Protein AF-A0A384JED6-F1 (afdb_monomer)

Sequence (117 aa):
MAMSSTTSTTSAAEPDTPYQVLLATYSSPNNEKFEHVHKLPTPPASDKVSERTAYLGALRKATGDMQERINKELTARMEEDKLREAESADGPKVHGGVIDEAKEEDNYGEEVVEEED

Nearest PDB structures (foldseek):
  6g13-assembly1_A  TM=3.950E-01  e=2.568E+00  Middle East respiratory syndrome-related coronavirus
  7egh-assembly1_A  TM=2.994E-01  e=1.522E+00  Homo sapiens
  7egi-assembly1_A  TM=2.994E-01  e=5.629E+00  Homo sapiens
  8wak-assembly1_A  TM=2.994E-01  e=5.629E+00  Homo sapiens

Structure (mmCIF, N/CA/C/O backbone):
data_AF-A0A384JED6-F1
#
_entry.id   AF-A0A384JED6-F1
#
loop_
_atom_site.group_PDB
_atom_site.id
_atom_site.type_symbol
_atom_site.label_atom_id
_atom_site.label_alt_id
_atom_site.label_comp_id
_atom_site.label_asym_id
_atom_site.label_entity_id
_atom_site.label_seq_id
_atom_site.pdbx_PDB_ins_code
_atom_site.Cartn_x
_atom_site.Cartn_y
_atom_site.Cartn_z
_atom_site.occupancy
_atom_site.B_iso_or_equiv
_atom_site.auth_seq_id
_atom_site.auth_comp_id
_atom_site.auth_asym_id
_atom_site.auth_atom_id
_atom_site.pdbx_PDB_model_num
ATOM 1 N N . MET A 1 1 ? -11.727 -42.638 -21.054 1.00 35.34 1 MET A N 1
ATOM 2 C CA . MET A 1 1 ? -10.469 -42.448 -20.295 1.00 35.34 1 MET A CA 1
ATOM 3 C C . MET A 1 1 ? -9.829 -41.176 -20.825 1.00 35.34 1 MET A C 1
ATOM 5 O O . MET A 1 1 ? -9.666 -41.108 -22.028 1.00 35.34 1 MET A O 1
ATOM 9 N N . ALA A 1 2 ? -9.524 -40.122 -20.082 1.00 37.44 2 ALA A N 1
ATOM 10 C CA . ALA A 1 2 ? -9.735 -39.765 -18.686 1.00 37.44 2 ALA A CA 1
ATOM 11 C C . ALA A 1 2 ? -9.886 -38.229 -18.654 1.00 37.44 2 ALA A C 1
ATOM 13 O O . ALA A 1 2 ? -9.285 -37.536 -19.472 1.00 37.44 2 ALA A O 1
ATOM 14 N N . MET A 1 3 ? -10.730 -37.722 -17.759 1.00 37.25 3 MET A N 1
ATOM 15 C CA . MET A 1 3 ? -10.967 -36.294 -17.551 1.00 37.25 3 MET A CA 1
ATOM 16 C C . MET A 1 3 ? -10.035 -35.857 -16.423 1.00 37.25 3 MET A C 1
ATOM 18 O O . MET A 1 3 ? -10.123 -36.417 -15.333 1.00 37.25 3 MET A O 1
ATOM 22 N N . SER A 1 4 ? -9.103 -34.941 -16.691 1.00 45.03 4 SER A N 1
ATOM 23 C CA . SER A 1 4 ? -8.170 -34.469 -15.664 1.00 45.03 4 SER A CA 1
ATOM 24 C C . SER A 1 4 ? -8.844 -33.413 -14.801 1.00 45.03 4 SER A C 1
ATOM 26 O O . SER A 1 4 ? -9.169 -32.315 -15.248 1.00 45.03 4 SER A O 1
ATOM 28 N N . SER A 1 5 ? -9.087 -33.832 -13.567 1.00 34.75 5 SER A N 1
ATOM 29 C CA . SER A 1 5 ? -9.809 -33.158 -12.505 1.00 34.75 5 SER A CA 1
ATOM 30 C C . SER A 1 5 ? -9.189 -31.829 -12.083 1.00 34.75 5 SER A C 1
ATOM 32 O O . SER A 1 5 ? -7.991 -31.725 -11.828 1.00 34.75 5 SER A O 1
ATOM 34 N N . THR A 1 6 ? -10.063 -30.843 -11.909 1.00 35.50 6 THR A N 1
ATOM 35 C CA . THR A 1 6 ? -9.866 -29.640 -11.103 1.00 35.50 6 THR A CA 1
ATOM 36 C C . THR A 1 6 ? -9.516 -30.028 -9.663 1.00 35.50 6 THR A C 1
ATOM 38 O O . THR A 1 6 ? -10.323 -30.652 -8.977 1.00 35.50 6 THR A O 1
ATOM 41 N N . THR A 1 7 ? -8.336 -29.652 -9.175 1.00 35.38 7 THR A N 1
ATOM 42 C CA . THR A 1 7 ? -8.024 -29.689 -7.741 1.00 35.38 7 THR A CA 1
ATOM 43 C C . THR A 1 7 ? -8.387 -28.348 -7.119 1.00 35.38 7 THR A C 1
ATOM 45 O O . THR A 1 7 ? -7.608 -27.397 -7.151 1.00 35.38 7 THR A O 1
ATOM 48 N N . SER A 1 8 ? -9.595 -28.277 -6.564 1.00 35.09 8 SER A N 1
ATOM 49 C CA . SER A 1 8 ? -9.975 -27.267 -5.581 1.00 35.09 8 SER A CA 1
ATOM 50 C C . SER A 1 8 ? -9.231 -27.552 -4.277 1.00 35.09 8 SER A C 1
ATOM 52 O O . SER A 1 8 ? -9.532 -28.522 -3.584 1.00 35.09 8 SER A O 1
ATOM 54 N N . THR A 1 9 ? -8.252 -26.715 -3.941 1.00 34.78 9 THR A N 1
ATOM 55 C CA . THR A 1 9 ? -7.652 -26.702 -2.605 1.00 34.78 9 THR A CA 1
ATOM 56 C C . THR A 1 9 ? -8.596 -25.961 -1.665 1.00 34.78 9 THR A C 1
ATOM 58 O O . THR A 1 9 ? -8.675 -24.735 -1.665 1.00 34.78 9 THR A O 1
ATOM 61 N N . THR A 1 10 ? -9.340 -26.739 -0.885 1.00 42.28 10 THR A N 1
ATOM 62 C CA . THR A 1 10 ? -10.130 -26.306 0.268 1.00 42.28 10 THR A CA 1
ATOM 63 C C . THR A 1 10 ? -9.203 -25.687 1.317 1.00 42.28 10 THR A C 1
ATOM 65 O O . THR A 1 10 ? -8.480 -26.408 2.001 1.00 42.28 10 THR A O 1
ATOM 68 N N . SER A 1 11 ? -9.221 -24.358 1.449 1.00 47.66 11 SER A N 1
ATOM 69 C CA . SER A 1 11 ? -8.675 -23.665 2.621 1.00 47.66 11 SER A CA 1
ATOM 70 C C . SER A 1 11 ? -9.777 -23.542 3.671 1.00 47.66 11 SER A C 1
ATOM 72 O O . SER A 1 11 ? -10.909 -23.179 3.350 1.00 47.66 11 SER A O 1
ATOM 74 N N . ALA A 1 12 ? -9.447 -23.923 4.901 1.00 42.00 12 ALA A N 1
ATOM 75 C CA . ALA A 1 12 ? -10.343 -24.017 6.042 1.00 42.00 12 ALA A CA 1
ATOM 76 C C . ALA A 1 12 ? -11.166 -22.734 6.258 1.00 42.00 12 ALA A C 1
ATOM 78 O O . ALA A 1 12 ? -10.645 -21.623 6.184 1.00 42.00 12 ALA A O 1
ATOM 79 N N . ALA A 1 13 ? -12.459 -22.914 6.534 1.00 46.50 13 ALA A N 1
ATOM 80 C CA . ALA A 1 13 ? -13.389 -21.842 6.856 1.00 46.50 13 ALA A CA 1
ATOM 81 C C . ALA A 1 13 ? -13.011 -21.200 8.201 1.00 46.50 13 ALA A C 1
ATOM 83 O O . ALA A 1 13 ? -13.327 -21.728 9.268 1.00 46.50 13 ALA A O 1
ATOM 84 N N . GLU A 1 14 ? -12.318 -20.065 8.142 1.00 54.91 14 GLU A N 1
ATOM 85 C CA . GLU A 1 14 ? -12.275 -19.108 9.246 1.00 54.91 14 GLU A CA 1
ATOM 86 C C . GLU A 1 14 ? -13.682 -18.517 9.457 1.00 54.91 14 GLU A C 1
ATOM 88 O O . GLU A 1 14 ? -14.453 -18.429 8.496 1.00 54.91 14 GLU A O 1
ATOM 93 N N . PRO A 1 15 ? -14.065 -18.135 10.691 1.00 51.31 15 PRO A N 1
ATOM 94 C CA . PRO A 1 15 ? -15.333 -17.455 10.916 1.00 51.31 15 PRO A CA 1
ATOM 95 C C . PRO A 1 15 ? -15.391 -16.205 10.033 1.00 51.31 15 PRO A C 1
ATOM 97 O O . PRO A 1 15 ? -14.490 -15.366 10.087 1.00 51.31 15 PRO A O 1
ATOM 100 N N . ASP A 1 16 ? -16.453 -16.107 9.232 1.00 63.81 16 ASP A N 1
ATOM 101 C CA . ASP A 1 16 ? -16.732 -15.016 8.295 1.00 63.81 16 ASP A CA 1
ATOM 102 C C . ASP A 1 16 ? -17.074 -13.743 9.088 1.00 63.81 16 ASP A C 1
ATOM 104 O O . ASP A 1 16 ? -18.222 -13.321 9.225 1.00 63.81 16 ASP A O 1
ATOM 108 N N . THR A 1 17 ? -16.065 -13.200 9.765 1.00 72.31 17 THR A N 1
ATOM 109 C CA . THR A 1 17 ? -16.174 -11.927 10.462 1.00 72.31 17 THR A CA 1
ATOM 110 C C . THR A 1 17 ? -16.177 -10.835 9.402 1.00 72.31 17 THR A C 1
ATOM 112 O O . THR A 1 17 ? -15.340 -10.865 8.495 1.00 72.31 17 THR A O 1
ATOM 115 N N . PRO A 1 18 ? -17.118 -9.878 9.475 1.00 82.19 18 PRO A N 1
ATOM 116 C CA . PRO A 1 18 ? -17.157 -8.801 8.507 1.00 82.19 18 PRO A CA 1
ATOM 117 C C . PRO A 1 18 ? -15.813 -8.062 8.533 1.00 82.19 18 PRO A C 1
ATOM 119 O O . PRO A 1 18 ? -15.159 -7.934 9.574 1.00 82.19 18 PRO A O 1
ATOM 122 N N . TYR A 1 19 ? -15.382 -7.608 7.363 1.00 88.94 19 TYR A N 1
ATOM 123 C CA . TYR A 1 19 ? -14.127 -6.894 7.188 1.00 88.94 19 TYR A CA 1
ATOM 124 C C . TYR A 1 19 ? -14.301 -5.799 6.144 1.00 88.94 19 TYR A C 1
ATOM 126 O O . TYR A 1 19 ? -15.142 -5.897 5.252 1.00 88.94 19 TYR A O 1
ATOM 134 N N . GLN A 1 20 ? -13.474 -4.766 6.247 1.00 91.25 20 GLN A N 1
ATOM 135 C CA . GLN A 1 20 ? -13.345 -3.744 5.217 1.00 91.25 20 GLN A CA 1
ATOM 136 C C . GLN A 1 20 ? -12.136 -4.042 4.342 1.00 91.25 20 GLN A C 1
ATOM 138 O O . GLN A 1 20 ? -11.196 -4.715 4.762 1.00 91.25 20 GLN A O 1
ATOM 143 N N . VAL A 1 21 ? -12.154 -3.531 3.117 1.00 93.88 21 VAL A N 1
ATOM 144 C CA . VAL A 1 21 ? -11.055 -3.711 2.172 1.00 93.88 21 VAL A CA 1
ATOM 145 C C . VAL A 1 21 ? -10.359 -2.380 1.945 1.00 93.88 21 VAL A C 1
ATOM 147 O O . VAL A 1 21 ? -10.992 -1.394 1.574 1.00 93.88 21 VAL A O 1
ATOM 150 N N . LEU A 1 22 ? -9.046 -2.378 2.145 1.00 94.88 22 LEU A N 1
ATOM 151 C CA . LEU A 1 22 ? -8.143 -1.383 1.589 1.00 94.88 22 LEU A CA 1
ATOM 152 C C . LEU A 1 22 ? -7.552 -1.975 0.307 1.00 94.88 22 LEU A C 1
ATOM 154 O O . LEU A 1 22 ? -6.961 -3.054 0.343 1.00 94.88 22 LEU A O 1
ATOM 158 N N . LEU A 1 23 ? -7.751 -1.288 -0.812 1.00 96.00 23 LEU A N 1
ATOM 159 C CA . LEU A 1 23 ? -7.396 -1.754 -2.149 1.00 96.00 23 LEU A CA 1
ATOM 160 C C . LEU A 1 23 ? -6.493 -0.727 -2.832 1.00 96.00 23 LEU A C 1
ATOM 162 O O . LEU A 1 23 ? -6.793 0.467 -2.809 1.00 96.00 23 LEU A O 1
ATOM 166 N N . ALA A 1 24 ? -5.441 -1.206 -3.487 1.00 96.50 24 ALA A N 1
ATOM 167 C CA . ALA A 1 24 ? -4.648 -0.430 -4.426 1.00 96.50 24 ALA A CA 1
ATOM 168 C C . ALA A 1 24 ? -4.502 -1.196 -5.740 1.00 96.50 24 ALA A C 1
ATOM 170 O O . ALA A 1 24 ? -4.146 -2.373 -5.739 1.00 96.50 24 ALA A O 1
ATOM 171 N N . THR A 1 25 ? -4.741 -0.513 -6.856 1.00 96.50 25 THR A N 1
ATOM 172 C CA . THR A 1 25 ? -4.593 -1.072 -8.201 1.00 96.50 25 THR A CA 1
ATOM 173 C C . THR A 1 25 ? -3.653 -0.193 -9.002 1.00 96.50 25 THR A C 1
ATOM 175 O O . THR A 1 25 ? -3.838 1.022 -9.076 1.00 96.50 25 THR A O 1
ATOM 178 N N . TYR A 1 26 ? -2.667 -0.818 -9.629 1.00 95.25 26 TYR A N 1
ATOM 179 C CA . TYR A 1 26 ? -1.735 -0.163 -10.529 1.00 95.25 26 TYR A CA 1
ATOM 180 C C . TYR A 1 26 ? -1.954 -0.627 -11.965 1.00 95.25 26 TYR A C 1
ATOM 182 O O . TYR A 1 26 ? -2.183 -1.807 -12.240 1.00 95.25 26 TYR A O 1
ATOM 190 N N . SER A 1 27 ? -1.837 0.319 -12.894 1.00 94.81 27 SER A N 1
ATOM 191 C CA . SER A 1 27 ? -1.897 0.063 -14.326 1.00 94.81 27 SER A CA 1
ATOM 192 C C . SER A 1 27 ? -0.886 0.939 -15.051 1.00 94.81 27 SER A C 1
ATOM 194 O O . SER A 1 27 ? -0.825 2.141 -14.807 1.00 94.81 27 SER A O 1
ATOM 196 N N . SER A 1 28 ? -0.151 0.343 -15.986 1.00 89.12 28 SER A N 1
ATOM 197 C CA . SER A 1 28 ? 0.777 1.027 -16.886 1.00 89.12 28 SER A CA 1
ATOM 198 C C . SER A 1 28 ? 0.612 0.487 -18.310 1.00 89.12 28 SER A C 1
ATOM 200 O O . SER A 1 28 ? 0.181 -0.657 -18.468 1.00 89.12 28 SER A O 1
ATOM 202 N N . PRO A 1 29 ? 0.914 1.282 -19.351 1.00 90.19 29 PRO A N 1
ATOM 203 C CA . PRO A 1 29 ? 0.960 0.789 -20.725 1.00 90.19 29 PRO A CA 1
ATOM 204 C C . PRO A 1 29 ? 2.083 -0.231 -20.961 1.00 90.19 29 PRO A C 1
ATOM 206 O O . PRO A 1 29 ? 1.924 -1.122 -21.789 1.00 90.19 29 PRO A O 1
ATOM 209 N N . ASN A 1 30 ? 3.192 -0.097 -20.227 1.00 83.94 30 ASN A N 1
ATOM 210 C CA . ASN A 1 30 ? 4.436 -0.826 -20.495 1.00 83.94 30 ASN A CA 1
ATOM 211 C C . ASN A 1 30 ? 4.758 -1.876 -19.423 1.00 83.94 30 ASN A C 1
ATOM 213 O O . ASN A 1 30 ? 5.541 -2.781 -19.683 1.00 83.94 30 ASN A O 1
ATOM 217 N N . ASN A 1 31 ? 4.147 -1.763 -18.239 1.00 86.00 31 ASN A N 1
ATOM 218 C CA . ASN A 1 31 ? 4.404 -2.637 -17.094 1.00 86.00 31 ASN A CA 1
ATOM 219 C C . ASN A 1 31 ? 3.137 -3.402 -16.691 1.00 86.00 31 ASN A C 1
ATOM 221 O O . ASN A 1 31 ? 2.028 -2.866 -16.769 1.00 86.00 31 ASN A O 1
ATOM 225 N N . GLU A 1 32 ? 3.299 -4.640 -16.211 1.00 90.31 32 GLU A N 1
ATOM 226 C CA . GLU A 1 32 ? 2.178 -5.508 -15.823 1.00 90.31 32 GLU A CA 1
ATOM 227 C C . GLU A 1 32 ? 1.301 -4.880 -14.733 1.00 90.31 32 GLU A C 1
ATOM 229 O O . GLU A 1 32 ? 1.778 -4.168 -13.854 1.00 90.31 32 GLU A O 1
ATOM 234 N N . LYS A 1 33 ? -0.002 -5.148 -14.727 1.00 94.06 33 LYS A N 1
ATOM 235 C CA . LYS A 1 33 ? -0.878 -4.633 -13.664 1.00 94.06 33 LYS A CA 1
ATOM 236 C C . LYS A 1 33 ? -0.608 -5.366 -12.353 1.00 94.06 33 LYS A C 1
ATOM 238 O O . LYS A 1 33 ? -0.335 -6.560 -12.367 1.00 94.06 33 LYS A O 1
ATOM 243 N N . PHE A 1 34 ? -0.741 -4.667 -11.230 1.00 92.81 34 PHE A N 1
ATOM 244 C CA . PHE A 1 34 ? -0.739 -5.307 -9.916 1.00 92.81 34 PHE A CA 1
ATOM 245 C C . PHE A 1 34 ? -1.875 -4.779 -9.050 1.00 92.81 34 PHE A C 1
ATOM 247 O O . PHE A 1 34 ? -2.383 -3.670 -9.248 1.00 92.81 34 PHE A O 1
ATOM 254 N N . GLU A 1 35 ? -2.265 -5.600 -8.083 1.00 96.06 35 GLU A N 1
ATOM 255 C CA . GLU A 1 35 ? -3.332 -5.305 -7.144 1.00 96.06 35 GLU A CA 1
ATOM 256 C C . GLU A 1 35 ? -2.923 -5.742 -5.739 1.00 96.06 35 GLU A C 1
ATOM 258 O O . GLU A 1 35 ? -2.497 -6.878 -5.532 1.00 96.06 35 GLU A O 1
ATOM 263 N N . HIS A 1 36 ? -3.099 -4.847 -4.767 1.00 94.94 36 HIS A N 1
ATOM 264 C CA . HIS A 1 36 ? -2.919 -5.151 -3.352 1.00 94.94 36 HIS A CA 1
ATOM 265 C C . HIS A 1 36 ? -4.234 -5.013 -2.611 1.00 94.94 36 HIS A C 1
ATOM 267 O O . HIS A 1 36 ? -4.818 -3.931 -2.548 1.00 94.94 36 HIS A O 1
ATOM 273 N N . VAL A 1 37 ? -4.649 -6.109 -1.982 1.00 95.00 37 VAL A N 1
ATOM 274 C CA . VAL A 1 37 ? -5.841 -6.179 -1.140 1.00 95.00 37 VAL A CA 1
ATOM 275 C C . VAL A 1 37 ? -5.404 -6.390 0.303 1.00 95.00 37 VAL A C 1
ATOM 277 O O . VAL A 1 37 ? -4.752 -7.382 0.629 1.00 95.00 37 VAL A O 1
ATOM 280 N N . HIS A 1 38 ? -5.796 -5.479 1.188 1.00 94.31 38 HIS A N 1
ATOM 281 C CA . HIS A 1 38 ? -5.603 -5.621 2.625 1.00 94.31 38 HIS A CA 1
ATOM 282 C C . HIS A 1 38 ? -6.959 -5.645 3.327 1.00 94.31 38 HIS A C 1
ATOM 284 O O . HIS A 1 38 ? -7.745 -4.700 3.243 1.00 94.31 38 HIS A O 1
ATOM 290 N N . LYS A 1 39 ? -7.229 -6.731 4.056 1.00 93.06 39 LYS A N 1
ATOM 291 C CA . LYS A 1 39 ? -8.424 -6.844 4.895 1.00 93.06 39 LYS A CA 1
ATOM 292 C C . LYS A 1 39 ? -8.214 -6.083 6.199 1.00 93.06 39 LYS A C 1
ATOM 294 O O . LYS A 1 39 ? -7.164 -6.199 6.828 1.00 93.06 39 LYS A O 1
ATOM 299 N N . LEU A 1 40 ? -9.203 -5.298 6.585 1.00 90.56 40 LEU A N 1
ATOM 300 C CA . LEU A 1 40 ? -9.243 -4.514 7.808 1.00 90.56 40 LEU A CA 1
ATOM 301 C C . LEU A 1 40 ? -10.405 -4.989 8.678 1.00 90.56 40 LEU A C 1
ATOM 303 O O . LEU A 1 40 ? -11.445 -5.363 8.137 1.00 90.56 40 LEU A O 1
ATOM 307 N N . PRO A 1 41 ? -10.276 -4.937 10.011 1.00 86.75 41 PRO A N 1
ATOM 308 C CA . PRO A 1 41 ? -11.401 -5.227 10.894 1.00 86.75 41 PRO A CA 1
ATOM 309 C C . PRO A 1 41 ? -12.574 -4.279 10.604 1.00 86.75 41 PRO A C 1
ATOM 311 O O . PRO A 1 41 ? -12.357 -3.135 10.208 1.00 86.75 41 PRO A O 1
ATOM 314 N N . THR A 1 42 ? -13.819 -4.719 10.800 1.00 85.56 42 THR A N 1
ATOM 315 C CA . THR A 1 42 ? -14.973 -3.812 10.683 1.00 85.56 42 THR A CA 1
ATOM 316 C C . THR A 1 42 ? -14.870 -2.669 11.697 1.00 85.56 42 THR A C 1
ATOM 318 O O . THR A 1 42 ? -14.491 -2.907 12.849 1.00 85.56 42 THR A O 1
ATOM 321 N N . PRO A 1 43 ? -15.216 -1.428 11.303 1.00 79.06 43 PRO A N 1
ATOM 322 C CA . PRO A 1 43 ? -15.313 -0.317 12.231 1.00 79.06 43 PRO A CA 1
ATOM 323 C C . PRO A 1 43 ? -16.239 -0.668 13.400 1.00 79.06 43 PRO A C 1
ATOM 325 O O . PRO A 1 43 ? -17.299 -1.261 13.183 1.00 79.06 43 PRO A O 1
ATOM 328 N N . PRO A 1 44 ? -15.882 -0.295 14.635 1.00 81.19 44 PRO A N 1
ATOM 329 C CA . PRO A 1 44 ? -16.773 -0.498 15.763 1.00 81.19 44 PRO A CA 1
ATOM 330 C C . PRO A 1 44 ? -18.077 0.272 15.542 1.00 81.19 44 PRO A C 1
ATOM 332 O O . PRO A 1 44 ? -18.062 1.441 15.164 1.00 81.19 44 PRO A O 1
ATOM 335 N N . ALA A 1 45 ? -19.208 -0.383 15.805 1.00 78.88 45 ALA A N 1
ATOM 336 C CA . ALA A 1 45 ? -20.521 0.263 15.795 1.00 78.88 45 ALA A CA 1
ATOM 337 C C . ALA A 1 45 ? -20.763 1.126 17.049 1.00 78.88 45 ALA A C 1
ATOM 339 O O . ALA A 1 45 ? -21.766 1.830 17.122 1.00 78.88 45 ALA A O 1
ATOM 340 N N . SER A 1 46 ? -19.882 1.038 18.051 1.00 80.06 46 SER A N 1
ATOM 341 C CA . SER A 1 46 ? -20.002 1.769 19.310 1.00 80.06 46 SER A CA 1
ATOM 342 C C . SER A 1 46 ? -19.168 3.053 19.297 1.00 80.06 46 SER A C 1
ATOM 344 O O . SER A 1 46 ? -18.066 3.094 18.750 1.00 80.06 46 SER A O 1
ATOM 346 N N . ASP A 1 47 ? -19.669 4.095 19.965 1.00 81.00 47 ASP A N 1
ATOM 347 C CA . ASP A 1 47 ? -19.012 5.407 20.075 1.00 81.00 47 ASP A CA 1
ATOM 348 C C . ASP A 1 47 ? -17.846 5.430 21.078 1.00 81.00 47 ASP A C 1
ATOM 350 O O . ASP A 1 47 ? -17.343 6.489 21.467 1.00 81.00 47 ASP A O 1
ATOM 354 N N . LYS A 1 48 ? -17.385 4.259 21.528 1.00 90.38 48 LYS A N 1
ATOM 355 C CA . LYS A 1 48 ? -16.246 4.173 22.436 1.00 90.38 48 LYS A CA 1
ATOM 356 C C . LYS A 1 48 ? -14.976 4.634 21.732 1.00 90.38 48 LYS A C 1
ATOM 358 O O . LYS A 1 48 ? -14.501 4.041 20.762 1.00 90.38 48 LYS A O 1
ATOM 363 N N . VAL A 1 49 ? -14.360 5.659 22.312 1.00 92.00 49 VAL A N 1
ATOM 364 C CA . VAL A 1 49 ? -13.107 6.250 21.825 1.00 92.00 49 VAL A CA 1
ATOM 365 C C . VAL A 1 49 ? -11.988 5.209 21.710 1.00 92.00 49 VAL A C 1
ATOM 367 O O . VAL A 1 49 ? -11.206 5.261 20.762 1.00 92.00 49 VAL A O 1
ATOM 370 N N . SER A 1 50 ? -11.919 4.239 22.626 1.00 89.56 50 SER A N 1
ATOM 371 C CA . SER A 1 50 ? -10.911 3.171 22.600 1.00 89.56 50 SER A CA 1
ATOM 372 C C . SER A 1 50 ? -11.023 2.284 21.358 1.00 89.56 50 SER A C 1
ATOM 374 O O . SER A 1 50 ? -10.020 2.033 20.692 1.00 89.56 50 SER A O 1
ATOM 376 N N . GLU A 1 51 ? -12.237 1.862 21.004 1.00 87.81 51 GLU A N 1
ATOM 377 C CA . GLU A 1 51 ? -12.499 1.015 19.838 1.00 87.81 51 GLU A CA 1
ATOM 378 C C . GLU A 1 51 ? -12.196 1.780 18.541 1.00 87.81 51 GLU A C 1
ATOM 380 O O . GLU A 1 51 ? -11.530 1.259 17.643 1.00 87.81 51 GLU A O 1
ATOM 385 N N . ARG A 1 52 ? -12.600 3.057 18.466 1.00 89.94 52 ARG A N 1
ATOM 386 C CA . ARG A 1 52 ? -12.283 3.926 17.323 1.00 89.94 52 ARG A CA 1
ATOM 387 C C . ARG A 1 52 ? -10.778 4.129 17.164 1.00 89.94 52 ARG A C 1
ATOM 389 O O . ARG A 1 52 ? -10.264 4.078 16.050 1.00 89.94 52 ARG A O 1
ATOM 396 N N . THR A 1 53 ? -10.069 4.341 18.270 1.00 93.00 53 THR A N 1
ATOM 397 C CA . THR A 1 53 ? -8.610 4.517 18.273 1.00 93.00 53 THR A CA 1
ATOM 398 C C . THR A 1 53 ? -7.906 3.248 17.797 1.00 93.00 53 THR A C 1
ATOM 400 O O . THR A 1 53 ? -7.000 3.334 16.971 1.00 93.00 53 THR A O 1
ATOM 403 N N . ALA A 1 54 ? -8.356 2.072 18.246 1.00 90.38 54 ALA A N 1
ATOM 404 C CA . ALA A 1 54 ? -7.821 0.789 17.800 1.00 90.38 54 ALA A CA 1
ATOM 405 C C . ALA A 1 54 ? -8.035 0.566 16.294 1.00 90.38 54 ALA A C 1
ATOM 407 O O . ALA A 1 54 ? -7.086 0.231 15.585 1.00 90.38 54 ALA A O 1
ATOM 408 N N . TYR A 1 55 ? -9.245 0.829 15.786 1.00 91.44 55 TYR A N 1
ATOM 409 C CA . TYR A 1 55 ? -9.544 0.725 14.355 1.00 91.44 55 TYR A CA 1
ATOM 410 C C . TYR A 1 55 ? -8.678 1.675 13.514 1.00 91.44 55 TYR A C 1
ATOM 412 O O . TYR A 1 55 ? -8.067 1.257 12.533 1.00 91.44 55 TYR A O 1
ATOM 420 N N . LEU A 1 56 ? -8.563 2.943 13.919 1.00 93.88 56 LEU A N 1
ATOM 421 C CA . LEU A 1 56 ? -7.718 3.920 13.224 1.00 93.88 56 LEU A CA 1
ATOM 422 C C . LEU A 1 56 ? -6.229 3.553 13.285 1.00 93.88 56 LEU A C 1
ATOM 424 O O . LEU A 1 56 ? -5.499 3.803 12.327 1.00 93.88 56 LEU A O 1
ATOM 428 N N . GLY A 1 57 ? -5.776 2.951 14.387 1.00 94.25 57 GLY A N 1
ATOM 429 C CA . GLY A 1 57 ? -4.428 2.401 14.510 1.00 94.25 57 GLY A CA 1
ATOM 430 C C . GLY A 1 57 ? -4.178 1.266 13.518 1.00 94.25 57 GLY A C 1
ATOM 431 O O . GLY A 1 57 ? -3.176 1.290 12.803 1.00 94.25 57 GLY A O 1
ATOM 432 N N . ALA A 1 58 ? -5.117 0.320 13.416 1.00 92.69 58 ALA A N 1
ATOM 433 C CA . ALA A 1 58 ? -5.053 -0.778 12.455 1.00 92.69 58 ALA A CA 1
ATOM 434 C C . ALA A 1 58 ? -5.058 -0.273 11.004 1.00 92.69 58 ALA A C 1
ATOM 436 O O . ALA A 1 58 ? -4.230 -0.706 10.205 1.00 92.69 58 ALA A O 1
ATOM 437 N N . LEU A 1 59 ? -5.927 0.693 10.685 1.00 94.81 59 LEU A N 1
ATOM 438 C CA . LEU A 1 59 ? -5.975 1.328 9.369 1.00 94.81 59 LEU A CA 1
ATOM 439 C C . LEU A 1 59 ? -4.649 2.019 9.035 1.00 94.81 59 LEU A C 1
ATOM 441 O O . LEU A 1 59 ? -4.089 1.768 7.974 1.00 94.81 59 LEU A O 1
ATOM 445 N N . ARG A 1 60 ? -4.108 2.836 9.950 1.00 97.12 60 ARG A N 1
ATOM 446 C CA . ARG A 1 60 ? -2.828 3.530 9.733 1.00 97.12 60 ARG A CA 1
ATOM 447 C C . ARG A 1 60 ? -1.697 2.540 9.466 1.00 97.12 60 ARG A C 1
ATOM 449 O O . ARG A 1 60 ? -0.915 2.761 8.546 1.00 97.12 60 ARG A O 1
ATOM 456 N N . LYS A 1 61 ? -1.618 1.460 10.249 1.00 96.56 61 LYS A N 1
ATOM 457 C CA . LYS A 1 6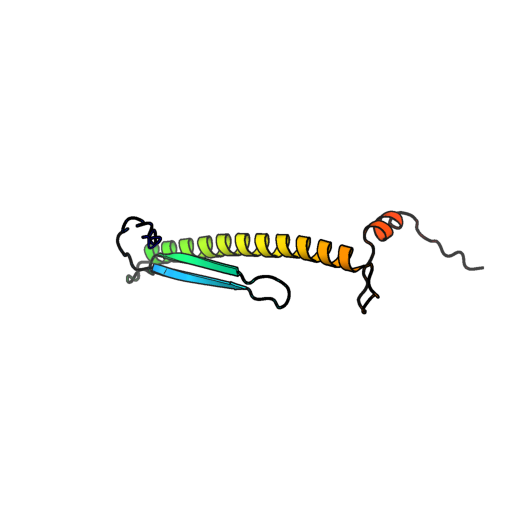1 ? -0.614 0.413 10.040 1.00 96.56 61 LYS A CA 1
ATOM 458 C C . LYS A 1 61 ? -0.773 -0.237 8.664 1.00 96.56 61 LYS A C 1
ATOM 460 O O . LYS A 1 61 ? 0.196 -0.301 7.922 1.00 96.56 61 LYS A O 1
ATOM 465 N N . ALA A 1 62 ? -1.985 -0.659 8.308 1.00 95.69 62 ALA A N 1
ATOM 466 C CA . ALA A 1 62 ? -2.252 -1.297 7.019 1.00 95.69 62 ALA A CA 1
ATOM 467 C C . ALA A 1 62 ? -1.917 -0.384 5.831 1.00 95.69 62 ALA A C 1
ATOM 469 O O . ALA A 1 62 ? -1.397 -0.850 4.821 1.00 95.69 62 ALA A O 1
ATOM 470 N N . THR A 1 63 ? -2.184 0.920 5.953 1.00 96.31 63 THR A N 1
ATOM 471 C CA . THR A 1 63 ? -1.796 1.909 4.943 1.00 96.31 63 THR A CA 1
ATOM 472 C C . THR A 1 63 ? -0.279 2.038 4.825 1.00 96.31 63 THR A C 1
ATOM 474 O O . THR A 1 63 ? 0.221 2.052 3.705 1.00 96.31 63 THR A O 1
ATOM 477 N N . GLY A 1 64 ? 0.454 2.085 5.943 1.00 97.44 64 GLY A N 1
ATOM 478 C CA . GLY A 1 64 ? 1.922 2.092 5.928 1.00 97.44 64 GLY A CA 1
ATOM 479 C C . GLY A 1 64 ? 2.500 0.836 5.271 1.00 97.44 64 GLY A C 1
ATOM 480 O O . GLY A 1 64 ? 3.296 0.935 4.343 1.00 97.44 64 GLY A O 1
ATOM 481 N N . ASP A 1 65 ? 2.009 -0.341 5.665 1.00 96.06 65 ASP A N 1
ATOM 482 C CA . ASP A 1 65 ? 2.427 -1.620 5.082 1.00 96.06 65 ASP A CA 1
ATOM 483 C C . ASP A 1 65 ? 2.137 -1.671 3.566 1.00 96.06 65 ASP A C 1
ATOM 485 O O . ASP A 1 65 ? 2.952 -2.155 2.780 1.00 96.06 65 ASP A O 1
ATOM 489 N N . MET A 1 66 ? 0.976 -1.165 3.131 1.00 96.62 66 MET A N 1
ATOM 490 C CA . MET A 1 66 ? 0.614 -1.098 1.712 1.00 96.62 66 MET A CA 1
ATOM 491 C C . MET A 1 66 ? 1.511 -0.125 0.940 1.00 96.62 66 MET A C 1
ATOM 493 O O . MET A 1 66 ? 1.947 -0.451 -0.162 1.00 96.62 66 MET A O 1
ATOM 497 N N . GLN A 1 67 ? 1.827 1.034 1.519 1.00 97.56 67 GLN A N 1
ATOM 498 C CA . GLN A 1 67 ? 2.747 1.999 0.924 1.00 97.56 67 GLN A CA 1
ATOM 499 C C . GLN A 1 67 ? 4.136 1.387 0.717 1.00 97.56 67 GLN A C 1
ATOM 501 O O . GLN A 1 67 ? 4.702 1.513 -0.365 1.00 97.56 67 GLN A O 1
ATOM 506 N N . GLU A 1 68 ? 4.675 0.689 1.719 1.00 97.38 68 GLU A N 1
ATOM 507 C CA . GLU A 1 68 ? 5.972 0.019 1.596 1.00 97.38 68 GLU A CA 1
ATOM 508 C C . GLU A 1 68 ? 5.985 -1.017 0.468 1.00 97.38 68 GLU A C 1
ATOM 510 O O . GLU A 1 68 ? 6.961 -1.098 -0.278 1.00 97.38 68 GLU A O 1
ATOM 515 N N . ARG A 1 69 ? 4.909 -1.801 0.322 1.00 95.38 69 ARG A N 1
ATOM 516 C CA . ARG A 1 69 ? 4.782 -2.792 -0.760 1.00 95.38 69 ARG A CA 1
ATOM 517 C C . ARG A 1 69 ? 4.748 -2.133 -2.131 1.00 95.38 69 ARG A C 1
ATOM 519 O O . ARG A 1 69 ? 5.516 -2.527 -3.001 1.00 95.38 69 ARG A O 1
ATOM 526 N N . ILE A 1 70 ? 3.913 -1.108 -2.294 1.00 96.44 70 ILE A N 1
ATOM 527 C CA . ILE A 1 70 ? 3.808 -0.354 -3.548 1.00 96.44 70 ILE A CA 1
ATOM 528 C C . ILE A 1 70 ? 5.162 0.258 -3.909 1.00 96.44 70 ILE A C 1
ATOM 530 O O . ILE A 1 70 ? 5.608 0.118 -5.041 1.00 96.44 70 ILE A O 1
ATOM 534 N N . ASN A 1 71 ? 5.845 0.885 -2.949 1.00 96.50 71 ASN A N 1
ATOM 535 C CA . ASN A 1 71 ? 7.156 1.481 -3.194 1.00 96.50 71 ASN A CA 1
ATOM 536 C C . ASN A 1 71 ? 8.174 0.432 -3.650 1.00 96.50 71 ASN A C 1
ATOM 538 O O . ASN A 1 71 ? 8.884 0.670 -4.617 1.00 96.50 71 ASN A O 1
ATOM 542 N N . LYS A 1 72 ? 8.218 -0.740 -3.004 1.00 95.62 72 LYS A N 1
ATOM 543 C CA . LYS A 1 72 ? 9.113 -1.832 -3.415 1.00 95.62 72 LYS A CA 1
ATOM 544 C C . LYS A 1 72 ? 8.834 -2.299 -4.842 1.00 95.62 72 LYS A C 1
ATOM 546 O O . LYS A 1 72 ? 9.773 -2.460 -5.611 1.00 95.62 72 LYS A O 1
ATOM 551 N N . GLU A 1 73 ? 7.568 -2.490 -5.201 1.00 94.06 73 GLU A N 1
ATOM 552 C CA . GLU A 1 73 ? 7.198 -2.928 -6.552 1.00 94.06 73 GLU A CA 1
ATOM 553 C C . GLU A 1 73 ? 7.502 -1.875 -7.614 1.00 94.06 73 GLU A C 1
ATOM 555 O O . GLU A 1 73 ? 8.017 -2.211 -8.677 1.00 94.06 73 GLU A O 1
ATOM 560 N N . LEU A 1 74 ? 7.222 -0.601 -7.333 1.00 94.56 74 LEU A N 1
ATOM 561 C CA . LEU A 1 74 ? 7.547 0.481 -8.257 1.00 94.56 74 LEU A CA 1
ATOM 562 C C . LEU A 1 74 ? 9.059 0.640 -8.424 1.00 94.56 74 LEU A C 1
ATOM 564 O O . LEU A 1 74 ? 9.510 0.828 -9.547 1.00 94.56 74 LEU A O 1
ATOM 568 N N . THR A 1 75 ? 9.844 0.512 -7.351 1.00 94.56 75 THR A N 1
ATOM 569 C CA . THR A 1 75 ? 11.309 0.554 -7.441 1.00 94.56 75 THR A CA 1
ATOM 570 C C . THR A 1 75 ? 11.865 -0.597 -8.268 1.00 94.56 75 THR A C 1
ATOM 572 O O . THR A 1 75 ? 12.644 -0.339 -9.179 1.00 94.56 75 THR A O 1
ATOM 575 N N . ALA A 1 76 ? 11.411 -1.831 -8.034 1.00 91.00 76 ALA A N 1
ATOM 576 C CA . ALA A 1 76 ? 11.831 -2.977 -8.841 1.00 91.00 76 ALA A CA 1
ATOM 577 C C . ALA A 1 76 ? 11.527 -2.763 -10.335 1.00 91.00 76 ALA A C 1
ATOM 579 O O . ALA A 1 76 ? 12.362 -3.016 -11.194 1.00 91.00 76 ALA A O 1
ATOM 580 N N . ARG A 1 77 ? 10.360 -2.19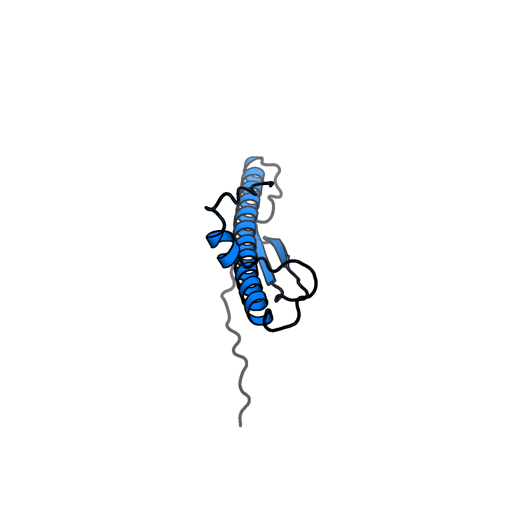5 -10.649 1.00 91.38 77 ARG A N 1
ATOM 581 C CA . ARG A 1 77 ? 9.976 -1.892 -12.035 1.00 91.38 77 ARG A CA 1
ATOM 582 C C . ARG A 1 77 ? 10.778 -0.756 -12.649 1.00 91.38 77 ARG A C 1
ATOM 584 O O . ARG A 1 77 ? 11.045 -0.800 -13.837 1.00 91.38 77 ARG A O 1
ATOM 591 N N . MET A 1 78 ? 11.185 0.246 -11.871 1.00 89.81 78 MET A N 1
ATOM 592 C CA . MET A 1 78 ? 12.110 1.270 -12.367 1.00 89.81 78 MET A CA 1
ATOM 593 C C . MET A 1 78 ? 13.466 0.660 -12.733 1.00 89.81 78 MET A C 1
ATOM 595 O O . MET A 1 78 ? 14.063 1.061 -13.724 1.00 89.81 78 MET A O 1
ATOM 599 N N . GLU A 1 79 ? 13.952 -0.311 -11.959 1.00 90.00 79 GLU A N 1
ATOM 600 C CA . GLU A 1 79 ? 15.192 -1.031 -12.273 1.00 90.00 79 GLU A CA 1
ATOM 601 C C . GLU A 1 79 ? 15.039 -1.881 -13.545 1.00 90.00 79 GLU A C 1
ATOM 603 O O . GLU A 1 79 ? 15.890 -1.815 -14.431 1.00 90.00 79 GLU A O 1
ATOM 608 N N . GLU A 1 80 ? 13.926 -2.608 -13.687 1.00 86.38 80 GLU A N 1
ATOM 609 C CA . GLU A 1 80 ? 13.587 -3.346 -14.914 1.00 86.38 80 GLU A CA 1
ATOM 610 C C . GLU A 1 80 ? 13.473 -2.417 -16.136 1.00 86.38 80 GLU A C 1
ATOM 612 O O . GLU A 1 80 ? 13.986 -2.726 -17.214 1.00 86.38 80 GLU A O 1
ATOM 617 N N . ASP A 1 81 ? 12.837 -1.256 -15.966 1.00 86.25 81 ASP A N 1
ATOM 618 C CA . ASP A 1 81 ? 12.658 -0.257 -17.018 1.00 86.25 81 ASP A CA 1
ATOM 619 C C . ASP A 1 81 ? 14.010 0.328 -17.458 1.00 86.25 81 ASP A C 1
ATOM 621 O O . ASP A 1 81 ? 14.262 0.418 -18.660 1.00 86.25 81 ASP A O 1
ATOM 625 N N . LYS A 1 82 ? 14.918 0.624 -16.514 1.00 86.44 82 LYS A N 1
ATOM 626 C CA . LYS A 1 82 ? 16.288 1.078 -16.813 1.00 86.44 82 LYS A CA 1
ATOM 627 C C . LYS A 1 82 ? 17.073 0.058 -17.638 1.00 86.44 82 LYS A C 1
ATOM 629 O O . LYS A 1 82 ? 17.737 0.431 -18.602 1.00 86.44 82 LYS A O 1
ATOM 634 N N . LEU A 1 83 ? 16.987 -1.228 -17.288 1.00 83.75 83 LEU A N 1
ATOM 635 C CA . LEU A 1 83 ? 17.653 -2.294 -18.046 1.00 83.75 83 LEU A CA 1
ATOM 636 C C . LEU A 1 83 ? 17.103 -2.386 -19.474 1.00 83.75 83 LEU A C 1
ATOM 638 O O . LEU A 1 83 ? 17.870 -2.455 -20.432 1.00 83.75 83 LEU A O 1
ATOM 642 N N . ARG A 1 84 ? 15.777 -2.307 -19.630 1.00 81.62 84 ARG A N 1
ATOM 643 C CA . ARG A 1 84 ? 15.122 -2.335 -20.944 1.00 81.62 84 ARG A CA 1
ATOM 644 C C . ARG A 1 84 ? 15.493 -1.130 -21.812 1.00 81.62 84 ARG A C 1
ATOM 646 O O . ARG A 1 84 ? 15.641 -1.274 -23.026 1.00 81.62 84 ARG A O 1
ATOM 653 N N . GLU A 1 85 ? 15.637 0.051 -21.217 1.00 79.50 85 GLU A N 1
ATOM 654 C CA . GLU A 1 85 ? 16.104 1.253 -21.917 1.00 79.50 85 GLU A CA 1
ATOM 655 C C . GLU A 1 85 ? 17.568 1.129 -22.357 1.00 79.50 85 GLU A C 1
ATOM 657 O O . GLU A 1 85 ? 17.885 1.484 -23.494 1.00 79.50 85 GLU A O 1
ATOM 662 N N . ALA A 1 86 ? 18.438 0.553 -21.520 1.00 74.75 86 ALA A N 1
ATOM 663 C CA . ALA A 1 86 ? 19.832 0.284 -21.871 1.00 74.75 86 ALA A CA 1
ATOM 664 C C . ALA A 1 86 ? 19.965 -0.739 -23.015 1.00 74.75 86 ALA A C 1
ATOM 666 O O . ALA A 1 86 ? 20.760 -0.538 -23.930 1.00 74.75 86 ALA A O 1
ATOM 667 N N . GLU A 1 87 ? 19.147 -1.796 -23.025 1.00 66.56 87 GLU A N 1
ATOM 668 C CA . GLU A 1 87 ? 19.096 -2.774 -24.126 1.00 66.56 87 GLU A CA 1
ATOM 669 C C . GLU A 1 87 ? 18.525 -2.175 -25.423 1.00 66.56 87 GLU A C 1
ATOM 671 O O . GLU A 1 87 ? 18.914 -2.560 -26.525 1.00 66.56 87 GLU A O 1
ATOM 676 N N . SER A 1 88 ? 17.617 -1.201 -25.307 1.00 63.12 88 SER A N 1
ATOM 677 C CA . SER A 1 88 ? 17.011 -0.507 -26.452 1.00 63.12 88 SER A CA 1
ATOM 678 C C . SER A 1 88 ? 17.889 0.616 -27.021 1.00 63.12 88 SER A C 1
ATOM 680 O O . SER A 1 88 ? 17.567 1.164 -28.078 1.00 63.12 88 SER A O 1
ATOM 682 N N . ALA A 1 89 ? 19.001 0.961 -26.361 1.00 56.06 89 ALA A N 1
ATOM 683 C CA . ALA A 1 89 ? 19.928 2.013 -26.784 1.00 56.06 89 ALA A CA 1
ATOM 684 C C . ALA A 1 89 ? 20.746 1.670 -28.050 1.00 56.06 89 ALA A C 1
ATOM 686 O O . ALA A 1 89 ? 21.440 2.544 -28.570 1.00 56.06 89 ALA A O 1
ATOM 687 N N . ASP A 1 90 ? 20.607 0.455 -28.597 1.00 51.97 90 ASP A N 1
ATOM 688 C CA . ASP A 1 90 ? 21.074 0.092 -29.949 1.00 51.97 90 ASP A CA 1
ATOM 689 C C . ASP A 1 90 ? 20.098 0.554 -31.069 1.00 51.97 90 ASP A C 1
ATOM 691 O O . ASP A 1 90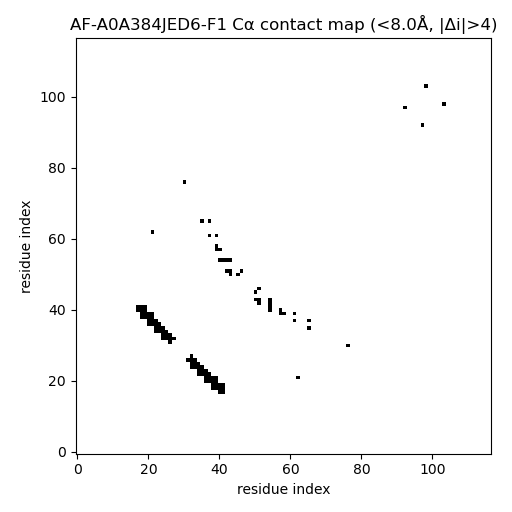 ? 20.336 0.332 -32.259 1.00 51.97 90 ASP A O 1
ATOM 695 N N . GLY A 1 91 ? 18.988 1.223 -30.713 1.00 49.75 91 GLY A N 1
ATOM 696 C CA . GLY A 1 91 ? 18.015 1.850 -31.620 1.00 49.75 91 GLY A CA 1
ATOM 697 C C . GLY A 1 91 ? 18.016 3.390 -31.564 1.00 49.75 91 GLY A C 1
ATOM 698 O O . GLY A 1 91 ? 18.477 3.984 -30.589 1.00 49.75 91 GLY A O 1
ATOM 699 N N . PRO A 1 92 ? 17.518 4.087 -32.610 1.00 43.16 92 PRO A N 1
ATOM 700 C CA . PRO A 1 92 ? 17.738 5.520 -32.792 1.00 43.16 92 PRO A CA 1
ATOM 701 C C . PRO A 1 92 ? 17.092 6.336 -31.669 1.00 43.16 92 PRO A C 1
ATOM 703 O O . PRO A 1 92 ? 15.888 6.250 -31.433 1.00 43.16 92 PRO A O 1
ATOM 706 N N . LYS A 1 93 ? 17.919 7.157 -31.011 1.00 51.47 93 LYS A N 1
ATOM 707 C CA . LYS A 1 93 ? 17.575 8.035 -29.886 1.00 51.47 93 LYS A CA 1
ATOM 708 C C . LYS A 1 93 ? 16.331 8.881 -30.179 1.00 51.47 93 LYS A C 1
ATOM 710 O O . LYS A 1 93 ? 16.414 9.904 -30.859 1.00 51.47 93 LYS A O 1
ATOM 715 N N . VAL A 1 94 ? 15.183 8.498 -29.623 1.00 43.75 94 VAL A N 1
ATOM 716 C CA . VAL A 1 94 ? 13.992 9.352 -29.607 1.00 43.75 94 VAL A CA 1
ATOM 717 C C . VAL A 1 94 ? 14.060 10.239 -28.366 1.00 43.75 94 VAL A C 1
ATOM 719 O O . VAL A 1 94 ? 13.815 9.797 -27.254 1.00 43.75 94 VAL A O 1
ATOM 722 N N . HIS A 1 95 ? 14.464 11.487 -28.608 1.00 44.56 95 HIS A N 1
ATOM 723 C CA . HIS A 1 95 ? 14.214 12.703 -27.825 1.00 44.56 95 HIS A CA 1
ATOM 724 C C . HIS A 1 95 ? 13.972 12.546 -26.313 1.00 44.56 95 HIS A C 1
ATOM 726 O O . HIS A 1 95 ? 12.836 12.486 -25.852 1.00 44.56 95 HIS A O 1
ATOM 732 N N . GLY A 1 96 ? 15.058 12.627 -25.542 1.00 46.69 96 GLY A N 1
ATOM 733 C CA . GLY A 1 96 ? 14.979 12.792 -24.090 1.00 46.69 96 GLY A CA 1
ATOM 734 C C . GLY A 1 96 ? 16.190 12.272 -23.332 1.00 46.69 96 GLY A C 1
ATOM 735 O O . GLY A 1 96 ? 16.001 11.634 -22.314 1.00 46.69 96 GLY A O 1
ATOM 736 N N . GLY A 1 97 ? 17.401 12.505 -23.854 1.00 42.81 97 GLY A N 1
ATOM 737 C CA . GLY A 1 97 ? 18.660 12.373 -23.115 1.00 42.81 97 GLY A CA 1
ATOM 738 C C . GLY A 1 97 ? 18.827 11.087 -22.307 1.00 42.81 97 GLY A C 1
ATOM 739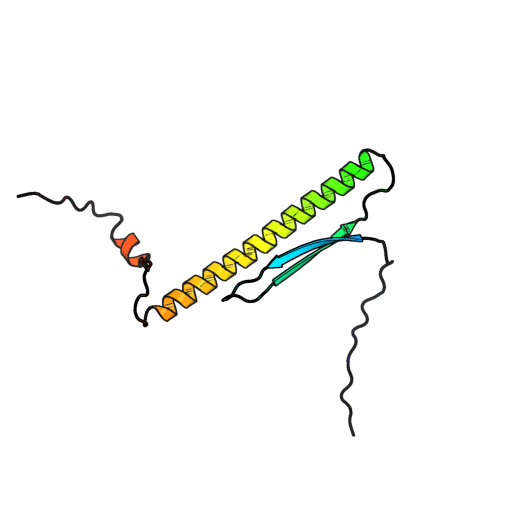 O O . GLY A 1 97 ? 18.724 11.122 -21.089 1.00 42.81 97 GLY A O 1
ATOM 740 N N . VAL A 1 98 ? 19.189 9.985 -22.972 1.00 48.19 98 VAL A N 1
ATOM 741 C CA . VAL A 1 98 ? 19.959 8.923 -22.308 1.00 48.19 98 VAL A CA 1
ATOM 742 C C . VAL A 1 98 ? 21.305 9.552 -21.947 1.00 48.19 98 VAL A C 1
ATOM 744 O O . VAL A 1 98 ? 22.207 9.625 -22.789 1.00 48.19 98 VAL A O 1
ATOM 747 N N . ILE A 1 99 ? 21.366 10.137 -20.752 1.00 50.94 99 ILE A N 1
ATOM 748 C CA . ILE A 1 99 ? 22.610 10.514 -20.098 1.00 50.94 99 ILE A CA 1
ATOM 749 C C . ILE A 1 99 ? 23.243 9.183 -19.716 1.00 50.94 99 ILE A C 1
ATOM 751 O O . ILE A 1 99 ? 22.680 8.401 -18.956 1.00 50.94 99 ILE A O 1
ATOM 755 N N . ASP A 1 100 ? 24.360 8.889 -20.361 1.00 54.84 100 ASP A N 1
ATOM 756 C CA . ASP A 1 100 ? 25.200 7.751 -20.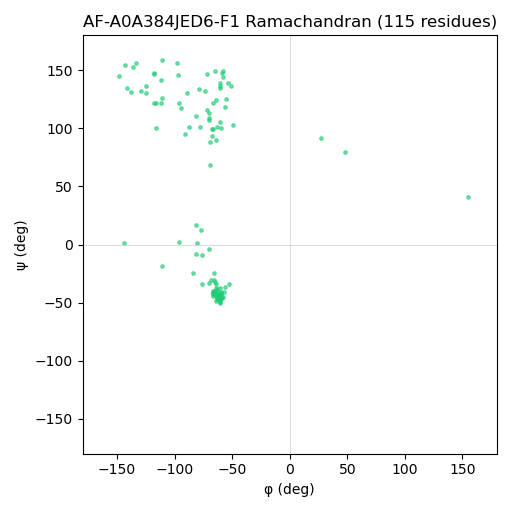034 1.00 54.84 100 ASP A CA 1
ATOM 757 C C . ASP A 1 100 ? 25.798 8.035 -18.647 1.00 54.84 100 ASP A C 1
ATOM 759 O O . ASP A 1 100 ? 26.773 8.776 -18.546 1.00 54.84 100 ASP A O 1
ATOM 763 N N . GLU A 1 101 ? 25.147 7.550 -17.579 1.00 55.91 101 GLU A N 1
ATOM 764 C CA . GLU A 1 101 ? 25.533 7.796 -16.174 1.00 55.91 101 GLU A CA 1
ATOM 765 C C . GLU A 1 101 ? 27.015 7.446 -15.934 1.00 55.91 101 GLU A C 1
ATOM 767 O O . GLU A 1 101 ? 27.709 8.174 -15.230 1.00 55.91 101 GLU A O 1
ATOM 772 N N . ALA A 1 102 ? 27.550 6.427 -16.622 1.00 58.12 102 ALA A N 1
ATOM 773 C CA . ALA A 1 102 ? 28.970 6.070 -16.562 1.00 58.12 102 ALA A CA 1
ATOM 774 C C . ALA A 1 102 ? 29.892 7.166 -17.128 1.00 58.12 102 ALA A C 1
ATOM 776 O O . ALA A 1 102 ? 31.006 7.362 -16.652 1.00 58.12 102 ALA A O 1
ATOM 777 N N . LYS A 1 103 ? 29.422 7.910 -18.133 1.00 57.62 103 LYS A N 1
ATOM 778 C CA . LYS A 1 103 ? 30.179 8.986 -18.779 1.00 57.62 103 LYS A CA 1
ATOM 779 C C . LYS A 1 103 ? 30.074 10.321 -18.032 1.00 57.62 103 LYS A C 1
ATOM 781 O O . LYS A 1 103 ? 30.967 11.151 -18.176 1.00 57.62 103 LYS A O 1
ATOM 786 N N . GLU A 1 104 ? 29.014 10.539 -17.249 1.00 58.03 104 GLU A N 1
ATOM 787 C CA . GLU A 1 104 ? 28.939 11.674 -16.313 1.00 58.03 104 GLU A CA 1
ATOM 788 C C . GLU A 1 104 ? 29.786 11.454 -15.051 1.00 58.03 104 GLU A C 1
ATOM 790 O O . GLU A 1 104 ? 30.383 12.416 -14.571 1.00 58.03 104 GLU A O 1
ATOM 795 N N . GLU A 1 105 ? 29.911 10.218 -14.548 1.00 59.91 105 GLU A N 1
ATOM 796 C CA . GLU A 1 105 ? 30.805 9.907 -13.418 1.00 59.91 105 GLU A CA 1
ATOM 797 C C . GLU A 1 105 ? 32.282 10.191 -13.747 1.00 59.91 105 GLU A C 1
ATOM 799 O O . GLU A 1 105 ? 32.989 10.785 -12.930 1.00 59.91 105 GLU A O 1
ATOM 804 N N . ASP A 1 106 ? 32.733 9.855 -14.961 1.00 61.75 106 ASP A N 1
ATOM 805 C CA . ASP A 1 106 ? 34.112 10.103 -15.411 1.00 61.75 106 ASP A CA 1
ATOM 806 C C . ASP A 1 106 ? 34.452 11.601 -15.535 1.00 61.75 106 ASP A C 1
ATOM 808 O O . ASP A 1 106 ? 35.619 11.981 -15.434 1.00 61.75 106 ASP A O 1
ATOM 812 N N . ASN A 1 107 ? 33.450 12.468 -15.730 1.00 60.97 107 ASN A N 1
ATOM 813 C CA . ASN A 1 107 ? 33.647 13.913 -15.891 1.00 60.97 107 ASN A CA 1
ATOM 814 C C . ASN A 1 107 ? 33.446 14.706 -14.584 1.00 60.97 107 ASN A C 1
ATOM 816 O O . ASN A 1 107 ? 33.558 15.930 -14.572 1.00 60.97 107 ASN A O 1
ATOM 820 N N . TYR A 1 108 ? 33.160 14.034 -13.465 1.00 62.41 108 TYR A N 1
ATOM 821 C CA . TYR A 1 108 ? 32.827 14.671 -12.182 1.00 62.41 108 TYR A CA 1
ATOM 822 C C . TYR A 1 108 ? 34.052 15.141 -11.365 1.00 62.41 108 TYR A C 1
ATOM 824 O O . TYR A 1 108 ? 33.949 15.388 -10.161 1.00 62.41 108 TYR A O 1
ATOM 832 N N . GLY A 1 109 ? 35.225 15.251 -11.997 1.00 62.59 109 GLY A N 1
ATOM 833 C CA . GLY A 1 109 ? 36.488 15.601 -11.337 1.00 62.59 109 GLY A CA 1
ATOM 834 C C . GLY A 1 109 ? 37.446 16.477 -12.147 1.00 62.59 109 GLY A C 1
ATOM 835 O O . GLY A 1 109 ? 38.521 16.792 -11.638 1.00 62.59 109 GLY A O 1
ATOM 836 N N . GLU A 1 110 ? 37.084 16.884 -13.365 1.0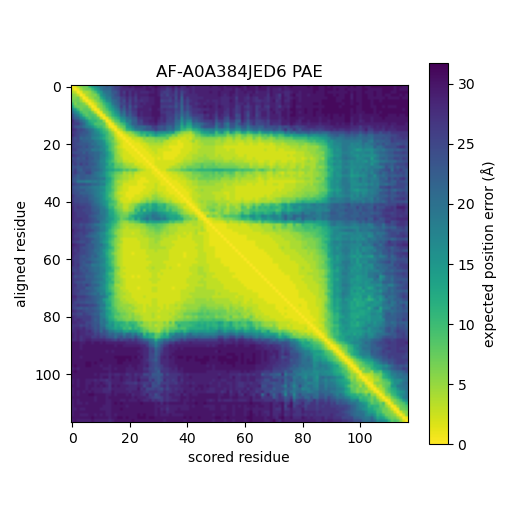0 55.59 110 GLU A N 1
ATOM 837 C CA . GLU A 1 110 ? 37.888 17.799 -14.177 1.00 55.59 110 GLU A CA 1
ATOM 838 C C . GLU A 1 110 ? 37.088 19.089 -14.390 1.00 55.59 110 GLU A C 1
ATOM 840 O O . GLU A 1 110 ? 36.163 19.155 -15.196 1.00 55.59 110 GLU A O 1
ATOM 845 N N . GLU A 1 111 ? 37.400 20.123 -13.606 1.00 61.50 111 GLU A N 1
ATOM 846 C CA . GLU A 1 111 ? 36.938 21.483 -13.881 1.00 61.50 111 GLU A CA 1
ATOM 847 C C . GLU A 1 111 ? 37.500 21.859 -15.262 1.00 61.50 111 GLU A C 1
ATOM 849 O O . GLU A 1 111 ? 38.687 22.172 -15.381 1.00 61.50 111 GLU A O 1
ATOM 854 N N . VAL A 1 112 ? 36.690 21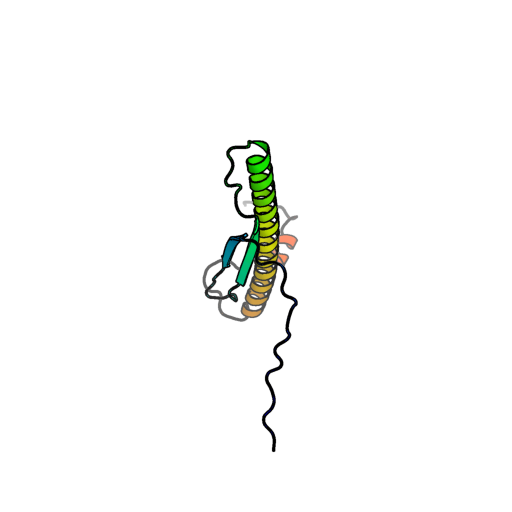.775 -16.324 1.00 58.09 112 VAL A N 1
ATOM 855 C CA . VAL A 1 112 ? 37.086 22.275 -17.646 1.00 58.09 112 VAL A CA 1
ATOM 856 C C . VAL A 1 112 ? 37.143 23.795 -17.537 1.00 58.09 112 VAL A C 1
ATOM 858 O O . VAL A 1 112 ? 36.156 24.497 -17.745 1.00 58.09 112 VAL A O 1
ATOM 861 N N . VAL A 1 113 ? 38.304 24.308 -17.135 1.00 52.81 113 VAL A N 1
ATOM 862 C CA . VAL A 1 113 ? 38.644 25.719 -17.276 1.00 52.81 113 VAL A CA 1
ATOM 863 C C . VAL A 1 113 ? 38.777 25.957 -18.774 1.00 52.81 113 VAL A C 1
ATOM 865 O O . VAL A 1 113 ? 39.784 25.600 -19.381 1.00 52.81 113 VAL A O 1
ATOM 868 N N . GLU A 1 114 ? 37.731 26.503 -19.388 1.00 55.12 114 GLU A N 1
ATOM 869 C CA . GLU A 1 114 ? 37.847 27.096 -20.716 1.00 55.12 114 GLU A CA 1
ATOM 870 C C . GLU A 1 114 ? 38.822 28.283 -20.599 1.00 55.12 114 GLU A C 1
ATOM 872 O O . GLU A 1 114 ? 38.475 29.337 -20.068 1.00 55.12 114 GLU A O 1
ATOM 877 N N . GLU A 1 115 ? 40.078 28.096 -21.018 1.00 49.81 115 GLU A N 1
ATOM 878 C CA . GLU A 1 115 ? 41.004 2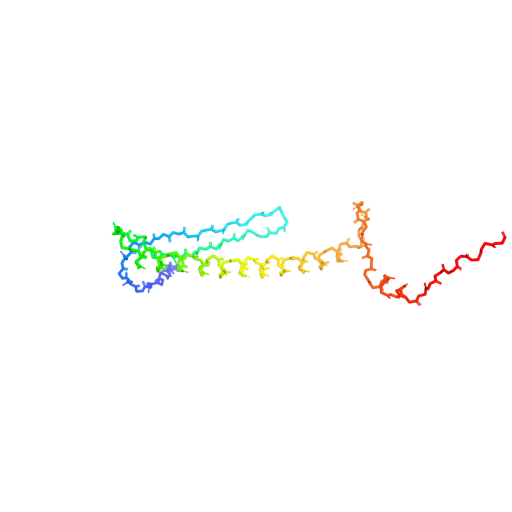9.210 -21.233 1.00 49.81 115 GLU A CA 1
ATOM 879 C C . GLU A 1 11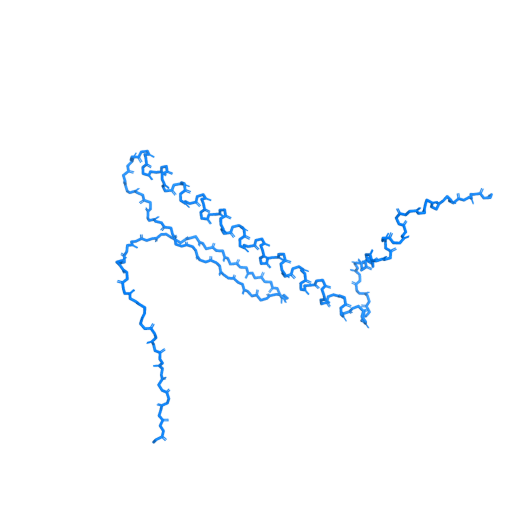5 ? 40.528 29.989 -22.474 1.00 49.81 115 GLU A C 1
ATOM 881 O O . GLU A 1 115 ? 40.622 29.504 -23.602 1.00 49.81 115 GLU A O 1
ATOM 886 N N . GLU A 1 116 ? 39.960 31.179 -22.254 1.00 48.00 116 GLU A N 1
ATOM 887 C CA . GLU A 1 116 ? 39.692 32.176 -23.299 1.00 48.00 116 GLU A CA 1
ATOM 888 C C . GLU A 1 116 ? 41.027 32.794 -23.769 1.00 48.00 116 GLU A C 1
ATOM 890 O O . GLU A 1 116 ? 41.709 33.453 -22.979 1.00 48.00 116 GLU A O 1
ATOM 895 N N . ASP A 1 117 ? 41.390 32.581 -25.041 1.00 48.59 117 ASP A N 1
ATOM 896 C CA . ASP A 1 117 ? 42.443 33.324 -25.771 1.00 48.59 117 ASP A CA 1
ATOM 897 C C . ASP A 1 117 ? 41.987 34.751 -26.150 1.00 48.59 117 ASP A C 1
ATOM 899 O O . ASP A 1 117 ? 40.844 34.909 -26.649 1.00 48.59 117 ASP A O 1
#

InterPro domains:
  IPR014849 EKC/KEOPS complex, subunit Gon7 [PF08738] (44-98)

Secondary structure (DSSP, 8-state):
------------------EEEEEEEE--SSS--EEEEEEEEPPPSS--HHHHHHHHHHHHHHHHHHHHHHHHHHHHHHHHHHHHHHHHTTS---SS----HHHHHTTTT--------

Solvent-accessible surface area (backbone atoms only — not comparable to full-atom values): 7768 Å² total; per-residue (Å²): 140,84,83,87,75,84,81,79,81,85,73,82,88,67,83,90,66,71,60,40,78,50,76,48,78,50,80,55,98,89,48,84,69,51,75,48,81,44,83,37,77,55,76,65,94,59,90,48,65,68,53,51,50,52,49,53,50,52,51,53,49,52,49,52,56,49,48,55,51,52,51,52,53,52,51,54,48,50,54,53,48,52,53,52,50,61,70,49,62,86,47,85,86,77,87,77,75,89,71,56,63,74,63,53,60,73,54,74,80,62,85,80,75,80,79,84,131

pLDDT: mean 74.39, std 21.15, range [34.75, 97.56]

Radius of gyration: 26.11 Å; Cα contacts (8 Å, |Δi|>4): 56; chains: 1; bounding box: 63×76×55 Å

Foldseek 3Di:
DDDDDDDDDDDDDDPCQDWDWDKDWDDDPVDDIDIDIDTAHDQDPDPDPVSNVVRVVRVVVVVVVVVVVVVVVVVVVVVVVVVVVVVCVVDDDDDDDPPVVVVVVVVPPDPPPPPDD

Organism: Botryotinia fuckeliana (strain B05.10) (NCBI:txid332648)

Mean predicted aligned error: 15.85 Å